Protein AF-A0A9X0C5B1-F1 (afdb_monomer)

Sequence (123 aa):
MENNTFSIGCNVLGGDNAPAHPDNAIFPGWRDLAVICNVLHQWDFEVPLNKNLAFKRELVSVIQPAIEAVTPGTGVYLNEMDPWYEGDWKTEMYGTNYNRLLNIKHTYDADALLWGLFAVGSE

Foldseek 3Di:
DDDCQWDKDKDADPLPPDDDDPDDQAAPQSNVDGMDMDTDDDDDPVDPPVVVVVVLCCCQPPVVVVVCVVDPPAADDPVRDDLPHDDPLQCRHRNPCLVVVLVVCCVVPVVCPPEDRSDRPND

Nearest PDB structures (foldseek):
  6f73-assembly2_B  TM=9.529E-01  e=1.018E-06  Thermothelomyces thermophilus ATCC 42464
  6f74-assembly2_B  TM=8.135E-01  e=1.783E-03  Thermothelomyces thermophilus ATCC 42464
  4lmx-assembly1_C  TM=3.642E-01  e=6.120E+00  Hemiselmis andersenii
  4lm6-assembly1_C  TM=2.920E-01  e=4.372E+00  Hemiselmis virescens

pLDDT: mean 91.6, std 10.53, range [37.59, 98.69]

Solvent-accessible surface area (backbone atoms only — not comparable to full-atom values): 7873 Å² total; per-residue (Å²): 144,88,73,86,77,58,48,76,53,71,48,80,40,78,26,75,84,60,75,92,71,79,93,73,85,70,40,71,48,60,50,79,32,57,62,53,73,44,83,46,64,79,86,64,87,89,56,64,69,68,60,57,51,50,49,57,47,44,42,42,74,47,51,47,55,54,48,52,73,75,44,76,84,57,66,48,64,70,93,77,58,66,92,76,58,77,68,66,55,58,54,33,43,30,41,89,49,38,68,62,50,36,54,50,40,50,73,79,41,70,82,54,79,86,68,45,92,89,38,80,78,53,123

Structure (mmCIF, N/CA/C/O backbone):
data_AF-A0A9X0C5B1-F1
#
_entry.id   AF-A0A9X0C5B1-F1
#
loop_
_atom_site.group_PDB
_atom_site.id
_atom_site.type_symbol
_atom_site.label_atom_id
_atom_site.label_alt_id
_atom_site.label_comp_id
_atom_site.label_asym_id
_atom_site.label_entity_id
_atom_site.label_seq_id
_atom_site.pdbx_PDB_ins_code
_atom_site.Cartn_x
_atom_site.Cartn_y
_atom_site.Cartn_z
_atom_site.occupancy
_atom_site.B_iso_or_equiv
_atom_site.auth_seq_id
_atom_site.auth_comp_id
_atom_site.auth_asym_id
_atom_site.auth_atom_id
_atom_site.pdbx_PDB_model_num
ATOM 1 N N . MET A 1 1 ? 25.136 6.825 -15.721 1.00 37.59 1 MET A N 1
ATOM 2 C CA . MET A 1 1 ? 23.987 7.269 -14.910 1.00 37.59 1 MET A CA 1
ATOM 3 C C . MET A 1 1 ? 23.141 8.156 -15.802 1.00 37.59 1 MET A C 1
ATOM 5 O O . MET A 1 1 ? 23.361 9.350 -15.804 1.00 37.59 1 MET A O 1
ATOM 9 N N . GLU A 1 2 ? 22.302 7.563 -16.647 1.00 38.34 2 GLU A N 1
ATOM 10 C CA . GLU A 1 2 ? 21.323 8.276 -17.484 1.00 38.34 2 GLU A CA 1
ATOM 11 C C . GLU A 1 2 ? 20.454 7.209 -18.156 1.00 38.34 2 GLU A C 1
ATOM 13 O O . GLU A 1 2 ? 20.790 6.663 -19.197 1.00 38.34 2 GLU A O 1
ATOM 18 N N . ASN A 1 3 ? 19.410 6.801 -17.449 1.00 50.06 3 ASN A N 1
ATOM 19 C CA . ASN A 1 3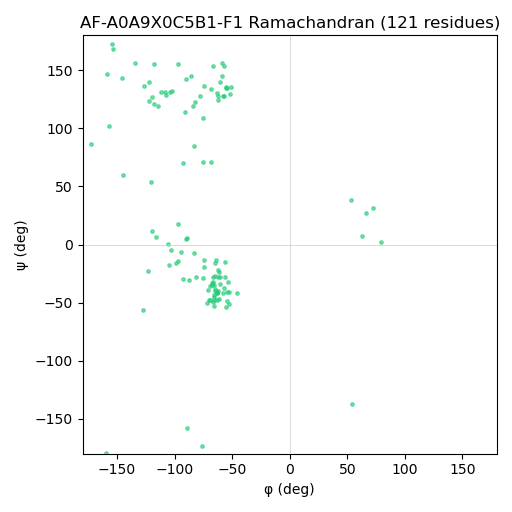 ? 18.193 6.221 -17.997 1.00 50.06 3 ASN A CA 1
ATOM 20 C C . ASN A 1 3 ? 17.171 6.482 -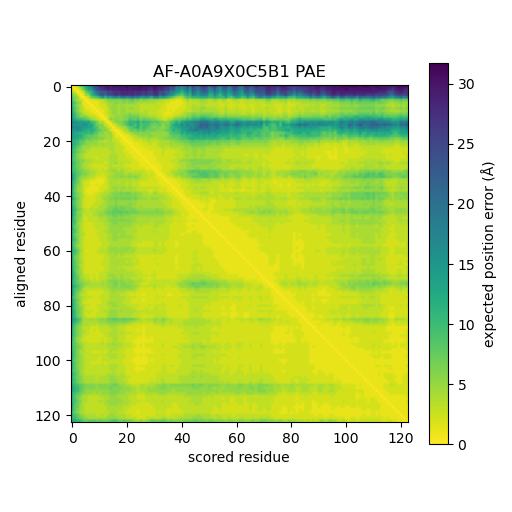16.895 1.00 50.06 3 ASN A C 1
ATOM 22 O O . ASN A 1 3 ? 17.230 5.855 -15.839 1.00 50.06 3 ASN A O 1
ATOM 26 N N . ASN A 1 4 ? 16.329 7.498 -17.087 1.00 54.62 4 ASN A N 1
ATOM 27 C CA . ASN A 1 4 ? 15.246 7.858 -16.171 1.00 54.62 4 ASN A CA 1
ATOM 28 C C . ASN A 1 4 ? 14.174 6.757 -16.190 1.00 54.62 4 ASN A C 1
ATOM 30 O O . ASN A 1 4 ? 13.099 6.940 -16.751 1.00 54.62 4 ASN A O 1
ATOM 34 N N . THR A 1 5 ? 14.484 5.588 -15.628 1.00 79.50 5 THR A N 1
ATOM 35 C CA . THR A 1 5 ? 13.593 4.423 -15.636 1.00 79.50 5 THR A CA 1
ATOM 36 C C . THR A 1 5 ? 12.344 4.675 -14.795 1.00 79.50 5 THR A C 1
ATOM 38 O O . THR A 1 5 ? 11.292 4.133 -15.095 1.00 79.50 5 THR A O 1
ATOM 41 N N . PHE A 1 6 ? 12.418 5.531 -13.777 1.00 88.88 6 PHE A N 1
ATOM 42 C CA . PHE A 1 6 ? 11.275 5.960 -12.977 1.00 88.88 6 PHE A CA 1
ATOM 43 C C . PHE A 1 6 ? 11.528 7.349 -12.384 1.00 88.88 6 PHE A C 1
ATOM 45 O O . PHE A 1 6 ? 12.645 7.866 -12.406 1.00 88.88 6 PHE A O 1
ATOM 52 N N . SER A 1 7 ? 10.475 7.948 -11.844 1.00 92.19 7 SER A N 1
ATOM 53 C CA . SER A 1 7 ? 10.503 9.202 -11.093 1.00 92.19 7 SER A CA 1
ATOM 54 C C . SER A 1 7 ? 10.027 8.962 -9.663 1.00 92.19 7 SER A C 1
ATOM 56 O O . SER A 1 7 ? 9.302 8.002 -9.410 1.00 92.19 7 SER A O 1
ATOM 58 N N . ILE A 1 8 ? 10.436 9.818 -8.727 1.00 93.12 8 ILE A N 1
ATOM 59 C CA . ILE A 1 8 ? 9.914 9.812 -7.359 1.00 93.12 8 ILE A CA 1
ATOM 60 C C . ILE A 1 8 ? 9.225 11.150 -7.117 1.00 93.12 8 ILE A C 1
ATOM 62 O O . ILE A 1 8 ? 9.855 12.202 -7.231 1.00 93.12 8 ILE A O 1
ATOM 66 N N . GLY A 1 9 ? 7.935 11.105 -6.800 1.00 93.00 9 GLY A N 1
ATOM 67 C CA . GLY A 1 9 ? 7.168 12.271 -6.369 1.00 93.00 9 GLY A CA 1
ATOM 68 C C . GLY A 1 9 ? 6.871 12.172 -4.881 1.00 93.00 9 GLY A C 1
ATOM 69 O O . GLY A 1 9 ? 6.358 11.148 -4.445 1.00 93.00 9 GLY A O 1
ATOM 70 N N . CYS A 1 10 ? 7.171 13.218 -4.110 1.00 93.94 10 CYS A N 1
ATOM 71 C CA . CYS A 1 10 ? 6.917 13.246 -2.671 1.00 93.94 10 CYS A CA 1
ATOM 72 C C . CYS A 1 10 ? 6.019 14.420 -2.279 1.00 93.94 10 CYS A C 1
ATOM 74 O O . CYS A 1 10 ? 6.214 15.539 -2.753 1.00 93.94 10 CYS A O 1
ATOM 76 N N . ASN A 1 11 ? 5.088 14.177 -1.359 1.00 90.75 11 ASN A N 1
ATOM 77 C CA . ASN A 1 11 ? 4.330 15.212 -0.669 1.00 90.75 11 ASN A CA 1
ATOM 78 C C . ASN A 1 11 ? 4.883 15.373 0.745 1.00 90.75 11 ASN A C 1
ATOM 80 O O . ASN A 1 11 ? 5.041 14.384 1.458 1.00 90.75 11 ASN A O 1
ATOM 84 N N . VAL A 1 12 ? 5.149 16.614 1.155 1.00 86.69 12 VAL A N 1
ATOM 85 C CA . VAL A 1 12 ? 5.526 16.929 2.538 1.00 86.69 12 VAL A CA 1
ATOM 86 C C . VAL A 1 12 ? 4.259 17.023 3.376 1.00 86.69 12 VAL A C 1
ATOM 88 O O . VAL A 1 12 ? 3.359 17.806 3.073 1.00 86.69 12 VAL A O 1
ATOM 91 N N . LEU A 1 13 ? 4.202 16.215 4.425 1.00 78.88 13 LEU A N 1
ATOM 92 C CA . LEU A 1 13 ? 3.095 16.124 5.359 1.00 78.88 13 LEU A CA 1
ATOM 93 C C . LEU A 1 13 ? 3.609 16.604 6.717 1.00 78.88 13 LEU A C 1
ATOM 95 O O . LEU A 1 13 ? 4.555 16.053 7.266 1.00 78.88 13 LEU A O 1
ATOM 99 N N . GLY A 1 14 ? 3.024 17.670 7.253 1.00 68.88 14 GLY A N 1
ATOM 100 C CA . GLY A 1 14 ? 3.306 18.096 8.623 1.00 68.88 14 GLY A CA 1
ATOM 101 C C . GLY A 1 14 ? 2.455 17.286 9.594 1.00 68.88 14 GLY A C 1
ATOM 102 O O . GLY A 1 14 ? 1.362 17.735 9.930 1.00 68.88 14 GLY A O 1
ATOM 103 N N . GLY A 1 15 ? 2.910 16.091 9.986 1.00 65.12 15 GLY A N 1
ATOM 104 C CA . GLY A 1 15 ? 2.211 15.251 10.973 1.00 65.12 15 GLY A CA 1
ATOM 105 C C . GLY A 1 15 ? 2.217 15.849 12.386 1.00 65.12 15 GLY A C 1
ATOM 106 O O . GLY A 1 15 ? 1.222 15.763 13.114 1.00 65.12 15 GLY A O 1
ATOM 107 N N . ASP A 1 16 ? 3.300 16.550 12.732 1.00 67.31 16 ASP A N 1
ATOM 108 C CA . ASP A 1 16 ? 3.451 17.233 14.013 1.00 67.31 16 ASP A CA 1
ATOM 109 C C . ASP A 1 16 ? 2.402 18.337 14.197 1.00 67.31 16 ASP A C 1
ATOM 111 O O . ASP A 1 16 ? 2.245 19.234 13.366 1.00 67.31 16 ASP A O 1
ATOM 115 N N . ASN A 1 17 ? 1.734 18.316 15.353 1.00 73.69 17 ASN A N 1
ATOM 116 C CA . ASN A 1 17 ? 0.649 19.231 15.728 1.00 73.69 17 ASN A CA 1
ATOM 117 C C . ASN A 1 17 ? -0.637 19.086 14.896 1.00 73.69 17 ASN A C 1
ATOM 119 O O . ASN A 1 17 ? -1.409 20.045 14.786 1.00 73.69 17 ASN A O 1
ATOM 123 N N . ALA A 1 18 ? -0.905 17.898 14.343 1.00 77.25 18 ALA A N 1
ATOM 124 C CA . ALA A 1 18 ? -2.211 17.602 13.765 1.00 77.25 18 ALA A CA 1
ATOM 125 C C . ALA A 1 18 ? -3.346 17.937 14.767 1.00 77.25 18 ALA A C 1
ATOM 127 O O . ALA A 1 18 ? -3.239 17.603 15.953 1.00 77.25 18 ALA A O 1
ATOM 128 N N . PRO A 1 19 ? -4.441 18.590 14.327 1.00 83.88 19 PRO A N 1
ATOM 129 C CA . PRO A 1 19 ? -5.574 18.890 15.195 1.00 83.88 19 PRO A CA 1
ATOM 130 C C . PRO A 1 19 ? -6.165 17.633 15.836 1.00 83.88 19 PRO A C 1
ATOM 132 O O . PRO A 1 19 ? -6.131 16.543 15.260 1.00 83.88 19 PRO A O 1
ATOM 135 N N . ALA A 1 20 ? -6.785 17.806 17.005 1.00 89.00 20 ALA A N 1
ATOM 136 C CA . ALA A 1 20 ? -7.556 16.739 17.626 1.00 89.00 20 ALA A CA 1
ATOM 137 C C . ALA A 1 20 ? -8.637 16.227 16.659 1.00 89.00 20 ALA A C 1
ATOM 139 O O . ALA A 1 20 ? -9.357 17.008 16.034 1.00 89.00 20 ALA A O 1
ATOM 140 N N . HIS A 1 21 ? -8.761 14.908 16.565 1.00 90.94 21 HIS A N 1
ATOM 141 C CA . HIS A 1 21 ? -9.727 14.233 15.708 1.00 90.94 21 HIS A CA 1
ATOM 142 C C . HIS A 1 21 ? -10.417 13.097 16.483 1.00 90.94 21 HIS A C 1
ATOM 144 O O . HIS A 1 21 ? -9.837 12.569 17.435 1.00 90.94 21 HIS A O 1
ATOM 150 N N . PRO A 1 22 ? -11.633 12.677 16.090 1.00 95.94 22 PRO A N 1
ATOM 151 C CA . PRO A 1 22 ? -12.248 11.460 16.623 1.00 95.94 22 PRO A CA 1
ATOM 152 C C . PRO A 1 22 ? -11.391 10.212 16.363 1.00 95.94 22 PRO A C 1
ATOM 154 O O . PRO A 1 22 ? -10.619 10.189 15.399 1.00 95.94 22 PRO A O 1
ATOM 157 N N . ASP A 1 23 ? -11.557 9.169 17.183 1.00 94.88 23 ASP A N 1
ATOM 158 C CA . ASP A 1 23 ? -10.889 7.874 16.973 1.00 94.88 23 ASP A CA 1
ATOM 159 C C . ASP A 1 23 ? -11.179 7.333 15.565 1.00 94.88 23 ASP A C 1
ATOM 161 O O . ASP A 1 23 ? -12.317 7.377 15.089 1.00 94.88 23 ASP A O 1
ATOM 165 N N . ASN A 1 24 ? -10.141 6.853 14.883 1.00 95.44 24 ASN A N 1
ATOM 166 C CA . ASN A 1 24 ? -10.235 6.299 13.537 1.00 95.44 24 ASN A CA 1
ATO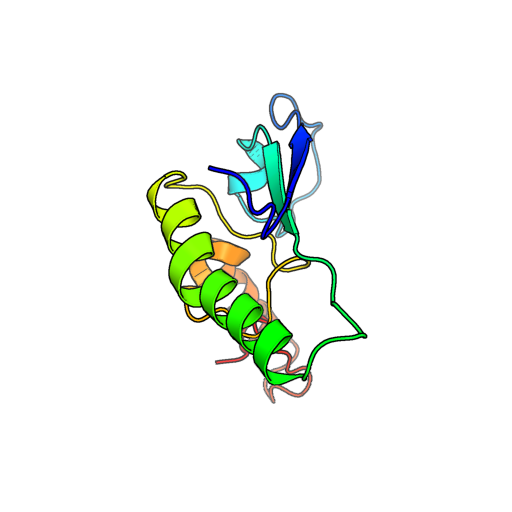M 167 C C . ASN A 1 24 ? -9.100 5.304 13.272 1.00 95.44 24 ASN A C 1
ATOM 169 O O . ASN A 1 24 ? -8.180 5.152 14.068 1.00 95.44 24 ASN A O 1
ATOM 173 N N . ALA A 1 25 ? -9.182 4.619 12.134 1.00 96.56 25 ALA A N 1
ATOM 174 C CA . ALA A 1 25 ? -8.276 3.534 11.778 1.00 96.56 25 ALA A CA 1
ATOM 175 C C . ALA A 1 25 ? -7.112 3.954 10.866 1.00 96.56 25 ALA A C 1
ATOM 177 O O . ALA A 1 25 ? -6.508 3.087 10.234 1.00 96.56 25 ALA A O 1
ATOM 178 N N . ILE A 1 26 ? -6.801 5.253 10.759 1.00 93.25 26 ILE A N 1
ATOM 179 C CA . ILE A 1 26 ? -5.634 5.693 9.982 1.00 93.25 26 ILE A CA 1
ATOM 180 C C . ILE A 1 26 ? -4.389 4.973 10.517 1.00 93.25 26 ILE A C 1
ATOM 182 O O . ILE A 1 26 ? -4.212 4.858 11.732 1.00 93.25 26 ILE A O 1
ATOM 186 N N . PHE A 1 27 ? -3.548 4.475 9.605 1.00 93.06 27 PHE A N 1
ATOM 187 C CA . PHE A 1 27 ? -2.312 3.784 9.963 1.00 93.06 27 PHE A CA 1
ATOM 188 C C . PHE A 1 27 ? -1.482 4.645 10.943 1.00 93.06 27 PHE A C 1
ATOM 190 O O . PHE A 1 27 ? -1.277 5.833 10.670 1.00 93.06 27 PHE A O 1
ATOM 197 N N . PRO A 1 28 ? -1.026 4.102 12.089 1.00 90.19 28 PRO A N 1
ATOM 198 C CA . PRO A 1 28 ? -0.440 4.920 13.154 1.00 90.19 28 PRO A CA 1
ATOM 199 C C . PRO A 1 28 ? 0.753 5.771 12.705 1.00 90.19 28 PRO A C 1
ATOM 201 O O . PRO A 1 28 ? 0.844 6.935 13.091 1.00 90.19 28 PRO A O 1
ATOM 204 N N . GLY A 1 29 ? 1.603 5.239 11.818 1.00 88.62 29 GLY A N 1
ATOM 205 C CA . GLY A 1 29 ? 2.790 5.945 11.331 1.00 88.62 29 GLY A CA 1
ATOM 206 C C . GLY A 1 29 ? 2.497 7.224 10.539 1.00 88.62 29 GLY A C 1
ATOM 207 O O . GLY A 1 29 ? 3.393 8.042 10.387 1.00 88.62 29 GLY A O 1
ATOM 208 N N . TRP A 1 30 ? 1.251 7.479 10.108 1.00 89.12 30 TRP A N 1
ATOM 209 C CA . TRP A 1 30 ? 0.877 8.767 9.498 1.00 89.12 30 TRP A CA 1
ATOM 210 C C . TRP A 1 30 ? 1.060 9.965 10.431 1.00 89.12 30 TRP A C 1
ATOM 212 O O . TRP A 1 30 ? 1.136 11.091 9.949 1.00 89.12 30 TRP A O 1
ATOM 222 N N . ARG A 1 31 ? 1.048 9.759 11.754 1.00 87.12 31 ARG A N 1
ATOM 223 C CA . ARG A 1 31 ? 1.174 10.856 12.727 1.00 87.12 31 ARG A CA 1
ATOM 224 C C . ARG A 1 31 ? 2.604 11.380 12.841 1.00 87.12 31 ARG A C 1
ATOM 226 O O . ARG A 1 31 ? 2.772 12.572 13.055 1.00 87.12 31 ARG A O 1
ATOM 233 N N . ASP A 1 32 ? 3.585 10.520 12.588 1.00 85.50 32 ASP A N 1
ATOM 234 C CA . ASP A 1 32 ? 5.011 10.841 12.702 1.00 85.50 32 ASP A CA 1
ATOM 235 C C . ASP A 1 32 ? 5.684 11.019 11.323 1.00 85.50 32 ASP A C 1
ATOM 237 O O . ASP A 1 32 ? 6.885 11.270 11.221 1.00 85.50 32 ASP A O 1
ATOM 241 N N . LEU A 1 33 ? 4.921 10.870 10.233 1.00 86.69 33 LEU A N 1
ATOM 242 C CA . LEU A 1 33 ? 5.433 10.917 8.867 1.00 86.69 33 LEU A CA 1
ATOM 243 C C . LEU A 1 33 ? 5.683 12.361 8.409 1.00 86.69 33 LEU A C 1
ATOM 245 O O . LEU A 1 33 ? 4.776 13.190 8.422 1.00 86.69 33 LEU A O 1
ATOM 249 N N . ALA A 1 34 ? 6.891 12.632 7.911 1.00 87.19 34 ALA A N 1
ATOM 250 C CA . ALA A 1 34 ? 7.240 13.920 7.304 1.00 87.19 34 ALA A CA 1
ATOM 251 C C . ALA A 1 34 ? 6.921 13.991 5.800 1.00 87.19 34 ALA A C 1
ATOM 253 O O . ALA A 1 34 ? 6.656 15.067 5.263 1.00 87.19 34 ALA A O 1
ATOM 254 N N . VAL A 1 35 ? 6.988 12.859 5.092 1.00 90.88 35 VAL A N 1
ATOM 255 C CA . VAL A 1 35 ? 6.769 12.786 3.642 1.00 90.88 35 VAL A CA 1
ATOM 256 C C . VAL A 1 35 ? 6.098 11.479 3.245 1.00 90.88 35 VAL A C 1
ATOM 258 O O . VAL A 1 35 ? 6.442 10.429 3.771 1.00 90.88 35 VAL A O 1
ATOM 261 N N . ILE A 1 36 ? 5.205 11.530 2.261 1.00 92.75 36 ILE A N 1
ATOM 262 C CA . ILE A 1 36 ? 4.784 10.349 1.496 1.00 92.75 36 ILE A CA 1
ATOM 263 C C . ILE A 1 36 ? 5.383 10.444 0.097 1.00 92.75 36 ILE A C 1
ATOM 265 O O . ILE A 1 36 ? 5.288 11.496 -0.534 1.00 92.75 36 ILE A O 1
ATOM 269 N N . CYS A 1 37 ? 6.005 9.370 -0.382 1.00 94.25 37 CYS A N 1
ATOM 270 C CA . CYS A 1 37 ? 6.687 9.334 -1.671 1.00 94.25 37 CYS A CA 1
ATOM 271 C C . CYS A 1 37 ? 6.187 8.172 -2.526 1.00 94.25 37 CYS A C 1
ATOM 273 O O . CYS A 1 37 ? 6.104 7.048 -2.045 1.00 94.25 37 CYS A O 1
ATOM 275 N N . ASN A 1 38 ? 5.947 8.443 -3.807 1.00 94.06 38 ASN A N 1
ATOM 276 C CA . ASN A 1 38 ? 5.553 7.458 -4.804 1.00 94.06 38 ASN A CA 1
ATOM 277 C C . ASN A 1 38 ? 6.655 7.260 -5.831 1.00 94.06 38 ASN A C 1
ATOM 279 O O . ASN A 1 38 ? 7.150 8.226 -6.418 1.00 94.06 38 ASN A O 1
ATOM 283 N N . VAL A 1 39 ? 6.986 5.997 -6.089 1.00 93.75 39 VAL A N 1
ATOM 284 C CA . VAL A 1 39 ? 7.796 5.597 -7.238 1.00 93.75 39 VAL A CA 1
ATOM 285 C C . VAL A 1 39 ? 6.870 5.455 -8.439 1.00 93.75 39 VAL A C 1
ATOM 287 O O . VAL A 1 39 ? 5.944 4.651 -8.437 1.00 93.75 39 VAL A O 1
ATOM 290 N N . LEU A 1 40 ? 7.117 6.252 -9.471 1.00 90.12 40 LEU A N 1
ATOM 291 C CA . LEU A 1 40 ? 6.247 6.378 -10.629 1.00 90.12 40 LEU A CA 1
ATOM 292 C C . LEU A 1 40 ? 7.012 6.034 -11.904 1.00 90.12 40 LEU A C 1
ATOM 294 O O . LEU A 1 40 ? 8.001 6.686 -12.247 1.00 90.12 40 LEU A O 1
ATOM 298 N N . HIS A 1 41 ? 6.490 5.069 -12.650 1.00 90.25 41 HIS A N 1
ATOM 299 C CA . HIS A 1 41 ? 6.853 4.812 -14.038 1.00 90.25 41 HIS A CA 1
ATOM 300 C C . HIS A 1 41 ? 5.606 4.976 -14.894 1.00 90.25 41 HIS A C 1
ATOM 302 O O . HIS A 1 41 ? 4.562 4.392 -14.601 1.00 90.25 41 HIS A O 1
ATOM 308 N N . GLN A 1 42 ? 5.705 5.808 -15.925 1.00 89.94 42 GLN A N 1
ATOM 309 C CA . GLN A 1 42 ? 4.603 5.996 -16.858 1.00 89.94 42 GLN A CA 1
ATOM 310 C C . GLN A 1 42 ? 4.504 4.772 -17.759 1.00 89.94 42 GLN A C 1
ATOM 312 O O . GLN A 1 42 ? 5.520 4.280 -18.241 1.00 89.94 42 GLN A O 1
ATOM 317 N N . TRP A 1 43 ? 3.282 4.293 -17.986 1.00 92.69 43 TRP A N 1
ATOM 318 C CA . TRP A 1 43 ? 3.056 3.198 -18.918 1.00 92.69 43 TRP A CA 1
ATOM 319 C C . TRP A 1 43 ? 3.468 3.618 -20.328 1.00 92.69 43 TRP A C 1
ATOM 321 O O . TRP A 1 43 ? 2.952 4.603 -20.861 1.00 92.69 43 TRP A O 1
ATOM 331 N N . ASP A 1 44 ? 4.364 2.852 -20.940 1.00 93.56 44 ASP A N 1
ATOM 332 C CA . ASP A 1 44 ? 4.790 3.081 -22.314 1.00 93.56 44 ASP A CA 1
ATOM 333 C C . ASP A 1 44 ? 3.897 2.267 -23.265 1.00 93.56 44 ASP A C 1
ATOM 335 O O . ASP A 1 44 ? 3.872 1.033 -23.240 1.00 93.56 44 ASP A O 1
ATOM 339 N N . PHE A 1 45 ? 3.111 2.972 -24.080 1.00 95.56 45 PHE A N 1
ATOM 340 C CA . PHE A 1 45 ? 2.161 2.377 -25.025 1.00 95.56 45 PHE A CA 1
ATOM 341 C C . PHE A 1 45 ? 2.802 1.953 -26.355 1.00 95.56 45 PHE A C 1
ATOM 343 O O . PHE A 1 45 ? 2.133 1.314 -27.167 1.00 95.56 45 PHE A O 1
ATOM 350 N N . GLU A 1 46 ? 4.072 2.287 -26.586 1.00 96.94 46 GLU A N 1
ATOM 351 C CA . GLU A 1 46 ? 4.800 1.979 -27.821 1.00 96.94 46 GLU A CA 1
ATOM 352 C C . GLU A 1 46 ? 5.656 0.707 -27.692 1.00 96.94 46 GLU A C 1
ATOM 354 O O . GLU A 1 46 ? 6.087 0.134 -28.697 1.00 96.94 46 GLU A O 1
ATOM 359 N N . VAL A 1 47 ? 5.872 0.217 -26.466 1.00 93.62 47 VAL A N 1
ATOM 360 C CA . VAL A 1 47 ? 6.644 -1.004 -26.192 1.00 93.62 47 VAL A CA 1
ATOM 361 C C . VAL A 1 47 ? 5.755 -2.239 -25.999 1.00 93.62 47 VAL A C 1
ATOM 363 O O . V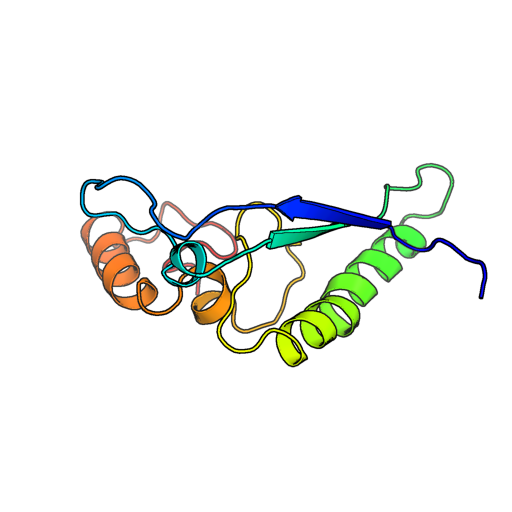AL A 1 47 ? 4.599 -2.141 -25.579 1.00 93.62 47 VAL A O 1
ATOM 366 N N . PRO A 1 48 ? 6.285 -3.454 -26.240 1.00 97.12 48 PRO A N 1
ATOM 367 C CA . PRO A 1 48 ? 5.563 -4.678 -25.921 1.00 97.12 48 PRO A CA 1
ATOM 368 C C . PRO A 1 48 ? 5.217 -4.770 -24.427 1.00 97.12 48 PRO A C 1
ATOM 370 O O . PRO A 1 48 ? 6.019 -4.403 -23.568 1.00 97.12 48 PRO A O 1
ATOM 373 N N . LEU A 1 49 ? 4.054 -5.353 -24.114 1.00 96.00 49 LEU A N 1
ATOM 374 C CA . LEU A 1 49 ? 3.526 -5.505 -22.749 1.00 96.00 49 LEU A CA 1
ATOM 375 C C . LEU A 1 49 ? 4.570 -5.999 -21.733 1.00 96.00 49 LEU A C 1
ATOM 377 O O . LEU A 1 49 ? 4.636 -5.501 -20.611 1.00 96.00 49 LEU A O 1
ATOM 381 N N . ASN A 1 50 ? 5.405 -6.966 -22.119 1.00 96.50 50 ASN A N 1
ATOM 382 C CA . ASN A 1 50 ? 6.396 -7.554 -21.221 1.00 96.50 50 ASN A CA 1
ATOM 383 C C . ASN A 1 50 ? 7.446 -6.549 -20.716 1.00 96.50 50 ASN A C 1
ATOM 385 O O . ASN A 1 50 ? 8.034 -6.796 -19.668 1.00 96.50 50 ASN A O 1
ATOM 389 N N . LYS A 1 51 ? 7.675 -5.430 -21.415 1.00 94.19 51 LYS A N 1
ATOM 390 C CA . LYS A 1 51 ? 8.558 -4.356 -20.947 1.00 94.19 51 LYS A CA 1
ATOM 391 C C . LYS A 1 51 ? 7.947 -3.611 -19.762 1.00 94.19 51 LYS A C 1
ATOM 393 O O . LYS A 1 51 ? 8.605 -3.508 -18.732 1.00 94.19 51 LYS A O 1
ATOM 398 N N . ASN A 1 52 ? 6.676 -3.218 -19.852 1.00 94.00 52 ASN A N 1
ATOM 399 C CA . ASN A 1 52 ? 5.961 -2.601 -18.730 1.00 94.00 52 ASN A CA 1
ATOM 400 C C . ASN A 1 52 ? 5.819 -3.568 -17.541 1.00 94.00 52 ASN A C 1
ATOM 402 O O . ASN A 1 52 ? 6.033 -3.197 -16.389 1.00 94.00 52 ASN A O 1
ATOM 406 N N . LEU A 1 53 ? 5.510 -4.842 -17.811 1.00 95.88 53 LEU A N 1
ATOM 407 C CA . LEU A 1 53 ? 5.407 -5.856 -16.757 1.00 95.88 53 LEU A CA 1
ATOM 408 C C . LEU A 1 53 ? 6.755 -6.149 -16.080 1.00 95.88 53 LEU A C 1
ATOM 410 O O . LEU A 1 53 ? 6.779 -6.444 -14.887 1.00 95.88 53 LEU A O 1
ATOM 414 N N . ALA A 1 54 ? 7.872 -6.064 -16.809 1.00 94.75 54 ALA A N 1
ATOM 415 C CA . ALA A 1 54 ? 9.198 -6.203 -16.212 1.00 94.75 54 ALA A CA 1
ATOM 416 C C . ALA A 1 54 ? 9.462 -5.087 -15.193 1.00 94.75 54 ALA A C 1
ATOM 418 O O . ALA A 1 54 ? 9.945 -5.383 -14.103 1.00 94.75 54 ALA A O 1
ATOM 419 N N . PHE A 1 55 ? 9.060 -3.848 -15.499 1.00 92.75 55 PHE A N 1
ATOM 420 C CA . PHE A 1 55 ? 9.157 -2.751 -14.541 1.00 92.75 55 PHE A CA 1
ATOM 421 C C . PHE A 1 55 ? 8.242 -2.953 -13.326 1.00 92.75 55 PHE A C 1
ATOM 423 O O . PHE A 1 55 ? 8.711 -2.813 -12.203 1.00 92.75 55 PHE A O 1
ATOM 430 N N . LYS A 1 56 ? 6.967 -3.350 -13.504 1.00 94.81 56 LYS A N 1
ATOM 431 C CA . LYS A 1 56 ? 6.089 -3.676 -12.355 1.00 94.81 56 LYS A CA 1
ATOM 432 C C . LYS A 1 56 ? 6.736 -4.702 -11.424 1.00 94.81 56 LYS A C 1
ATOM 434 O O . LYS A 1 56 ? 6.647 -4.566 -10.210 1.00 94.81 56 LYS A O 1
ATOM 439 N N . ARG A 1 57 ? 7.404 -5.718 -11.984 1.00 96.19 57 ARG A N 1
ATOM 440 C CA . ARG A 1 57 ? 8.130 -6.719 -11.194 1.00 96.19 57 ARG A CA 1
ATOM 441 C C . ARG A 1 57 ? 9.318 -6.108 -10.455 1.00 96.19 57 ARG A C 1
ATOM 443 O O . ARG A 1 57 ? 9.446 -6.335 -9.263 1.00 96.19 57 ARG A O 1
ATOM 450 N N . GLU A 1 58 ? 10.146 -5.320 -11.136 1.00 95.12 58 GLU A N 1
ATOM 451 C CA . GLU A 1 58 ? 11.275 -4.610 -10.520 1.00 95.12 58 GLU A CA 1
ATOM 452 C C . GLU A 1 58 ? 10.825 -3.679 -9.382 1.00 95.12 58 GLU A C 1
ATOM 454 O O . GLU A 1 58 ? 11.444 -3.665 -8.316 1.00 95.12 58 GLU A O 1
ATOM 459 N N . LEU A 1 59 ? 9.711 -2.965 -9.570 1.00 94.62 59 LEU A N 1
ATOM 460 C CA . LEU A 1 59 ? 9.113 -2.102 -8.557 1.00 94.62 59 LEU A CA 1
ATOM 461 C C . LEU A 1 59 ? 8.834 -2.876 -7.266 1.00 94.62 59 LEU A C 1
ATOM 463 O O . LEU A 1 59 ? 9.313 -2.479 -6.209 1.00 94.62 59 LEU A O 1
ATOM 467 N N . VAL A 1 60 ? 8.107 -3.991 -7.348 1.00 95.25 60 VAL A N 1
ATOM 468 C CA . VAL A 1 60 ? 7.669 -4.731 -6.153 1.00 95.25 60 VAL A CA 1
ATOM 469 C C . VAL A 1 60 ? 8.738 -5.654 -5.572 1.00 95.25 60 VAL A C 1
ATOM 471 O O . VAL A 1 60 ? 8.724 -5.902 -4.373 1.00 95.25 60 VAL A O 1
ATOM 474 N N . SER A 1 61 ? 9.673 -6.160 -6.385 1.00 95.31 61 SER A N 1
ATOM 475 C CA . SER A 1 61 ? 10.668 -7.143 -5.932 1.00 95.31 61 SER A CA 1
ATOM 476 C C . SER A 1 61 ? 12.033 -6.544 -5.599 1.00 95.31 61 SER A C 1
ATOM 478 O O . SER A 1 61 ? 12.862 -7.230 -5.005 1.00 95.31 61 SER A O 1
ATOM 480 N N . VAL A 1 62 ? 12.313 -5.310 -6.030 1.00 94.88 62 VAL A N 1
ATOM 481 C CA . VAL A 1 62 ? 13.612 -4.648 -5.819 1.00 94.88 62 VAL A CA 1
ATOM 482 C C . VAL A 1 62 ? 13.432 -3.283 -5.175 1.00 94.88 62 VAL A C 1
ATOM 484 O O . VAL A 1 62 ? 14.001 -3.032 -4.116 1.00 94.88 62 VAL A O 1
ATOM 487 N N . ILE A 1 63 ? 12.650 -2.399 -5.798 1.00 95.06 63 ILE A N 1
ATOM 488 C CA . ILE A 1 63 ? 12.583 -0.996 -5.377 1.00 95.06 63 ILE A CA 1
ATOM 489 C C . ILE A 1 63 ? 11.825 -0.858 -4.053 1.00 95.06 63 ILE A C 1
ATOM 491 O O . ILE A 1 63 ? 12.346 -0.256 -3.118 1.00 95.06 63 ILE A O 1
ATOM 495 N N . GLN A 1 64 ? 10.630 -1.440 -3.950 1.00 95.38 64 GLN A N 1
ATOM 496 C CA . GLN A 1 64 ? 9.796 -1.353 -2.754 1.00 95.38 64 GLN A CA 1
ATOM 497 C C . GLN A 1 64 ? 10.476 -1.976 -1.515 1.00 95.38 64 GLN A C 1
ATOM 499 O O . GLN A 1 64 ? 10.576 -1.280 -0.505 1.00 95.38 64 GLN A O 1
ATOM 504 N N . PRO A 1 65 ? 11.071 -3.188 -1.580 1.00 95.25 65 PRO A N 1
ATOM 505 C CA . PRO A 1 65 ? 11.839 -3.729 -0.456 1.00 95.25 65 PRO A CA 1
ATOM 506 C C . PRO A 1 65 ? 13.048 -2.868 -0.065 1.00 95.25 65 PRO A C 1
ATOM 508 O O . PRO A 1 65 ? 13.393 -2.777 1.112 1.00 95.25 65 PRO A O 1
ATOM 511 N N . ALA A 1 66 ? 13.708 -2.217 -1.032 1.00 95.38 66 ALA A N 1
ATOM 512 C CA . ALA A 1 66 ? 14.816 -1.312 -0.738 1.00 95.38 66 ALA A CA 1
ATOM 513 C C . ALA A 1 66 ? 14.353 -0.048 0.003 1.00 95.38 66 ALA A C 1
ATOM 515 O O . ALA A 1 66 ? 15.085 0.441 0.861 1.00 95.38 66 ALA A O 1
ATOM 516 N N . ILE A 1 67 ? 13.152 0.460 -0.302 1.00 94.75 67 ILE A N 1
ATOM 517 C CA . ILE A 1 67 ? 12.530 1.574 0.425 1.00 94.75 67 ILE A CA 1
ATOM 518 C C . ILE A 1 67 ? 12.214 1.144 1.859 1.00 94.75 67 ILE A C 1
ATOM 520 O O . ILE A 1 67 ? 12.697 1.779 2.791 1.00 94.75 67 ILE A O 1
ATOM 524 N N . GLU A 1 68 ? 11.503 0.030 2.039 1.00 94.62 68 GLU A N 1
ATOM 525 C CA . GLU A 1 68 ? 11.146 -0.504 3.364 1.00 94.62 68 GLU A CA 1
ATOM 526 C C . GLU A 1 68 ? 12.376 -0.714 4.257 1.00 94.62 68 GLU A C 1
ATOM 528 O O . GLU A 1 68 ? 12.375 -0.347 5.434 1.00 94.62 68 GLU A O 1
ATOM 533 N N . ALA A 1 69 ? 13.472 -1.224 3.686 1.00 95.31 69 ALA A N 1
ATOM 534 C CA . ALA A 1 69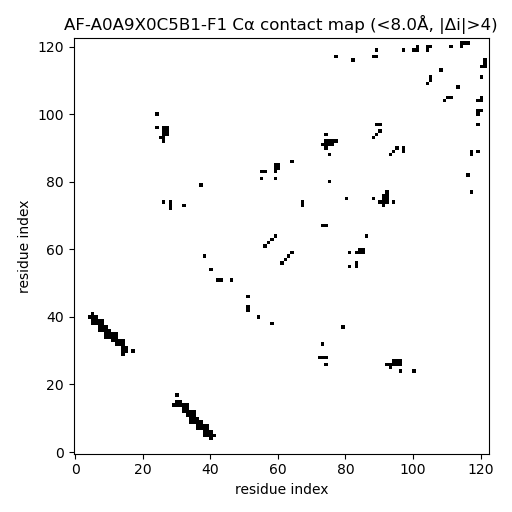 ? 14.722 -1.446 4.407 1.00 95.31 69 ALA A CA 1
ATOM 535 C C . ALA A 1 69 ? 15.366 -0.157 4.954 1.00 95.31 69 ALA A C 1
ATOM 537 O O . ALA A 1 69 ? 16.092 -0.217 5.949 1.00 95.31 69 ALA A O 1
ATOM 538 N N . VAL A 1 70 ? 15.131 0.999 4.321 1.00 94.38 70 VAL A N 1
ATOM 539 C CA . VAL A 1 70 ? 15.691 2.297 4.745 1.00 94.38 70 VAL A CA 1
ATOM 540 C C . VAL A 1 70 ? 14.680 3.193 5.463 1.00 94.38 70 VAL A C 1
ATOM 542 O O . VAL A 1 70 ? 15.071 4.238 5.985 1.00 94.38 70 VAL A O 1
ATOM 545 N N . THR A 1 71 ? 13.411 2.787 5.548 1.00 92.06 71 THR A N 1
ATOM 546 C CA . THR A 1 71 ? 12.348 3.496 6.278 1.00 92.06 71 THR A CA 1
ATOM 547 C C . THR A 1 71 ? 11.720 2.631 7.385 1.00 92.06 71 THR A C 1
ATOM 549 O O . THR A 1 71 ? 10.495 2.482 7.443 1.00 92.06 71 THR A O 1
ATOM 552 N N . PRO A 1 72 ? 12.515 2.057 8.311 1.00 90.12 72 PRO A N 1
ATOM 553 C CA . PRO A 1 72 ? 11.979 1.197 9.361 1.00 90.12 72 PRO A CA 1
ATOM 554 C C . PRO A 1 72 ? 10.985 1.951 10.254 1.00 90.12 72 PRO A C 1
ATOM 556 O O . PRO A 1 72 ? 11.207 3.106 10.618 1.00 90.12 72 PRO A O 1
ATOM 559 N N . GLY A 1 73 ? 9.895 1.280 10.630 1.00 85.00 73 GLY A N 1
ATOM 560 C CA . GLY A 1 73 ? 8.835 1.861 11.463 1.00 85.00 73 GLY A CA 1
ATOM 561 C C . GLY A 1 73 ? 7.858 2.771 10.712 1.00 85.00 73 GLY A C 1
ATOM 562 O O . GLY A 1 73 ? 6.952 3.321 11.335 1.00 85.00 73 GLY A O 1
ATOM 563 N N . THR A 1 74 ? 8.024 2.921 9.394 1.00 90.06 74 THR A N 1
ATOM 564 C CA . THR A 1 74 ? 7.020 3.542 8.520 1.00 90.06 74 THR A CA 1
ATOM 565 C C . THR A 1 74 ? 6.040 2.487 7.991 1.00 90.06 74 THR A C 1
ATOM 567 O O . THR A 1 74 ? 5.850 1.457 8.636 1.00 90.06 74 THR A O 1
ATOM 570 N N . GLY A 1 75 ? 5.365 2.771 6.877 1.00 93.06 75 GLY A N 1
ATOM 571 C CA . GLY A 1 75 ? 4.428 1.854 6.245 1.00 93.06 75 GLY A CA 1
ATOM 572 C C . GLY A 1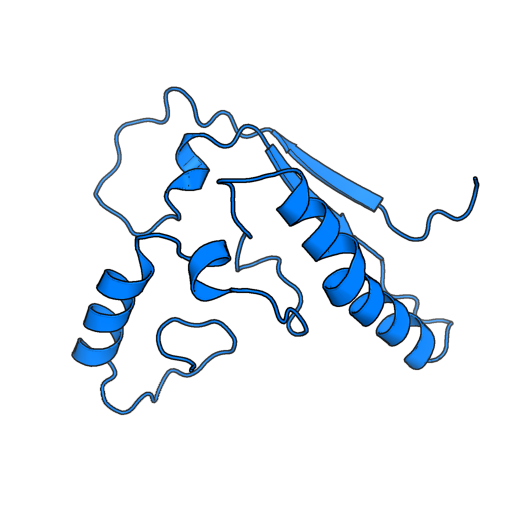 75 ? 4.187 2.203 4.781 1.00 93.06 75 GLY A C 1
ATOM 573 O O . GLY A 1 75 ? 4.708 3.191 4.255 1.00 93.06 75 GLY A O 1
ATOM 574 N N . VAL A 1 76 ? 3.331 1.415 4.144 1.00 94.75 76 VAL A N 1
ATOM 575 C CA . VAL A 1 76 ? 2.878 1.589 2.767 1.00 94.75 76 VAL A CA 1
ATOM 576 C C . VAL A 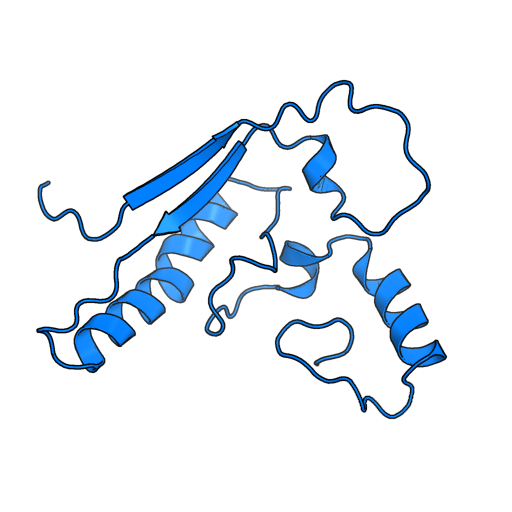1 76 ? 1.480 2.189 2.754 1.00 94.75 76 VAL A C 1
ATOM 578 O O . VAL A 1 76 ? 0.555 1.694 3.400 1.00 94.75 76 VAL A O 1
ATOM 581 N N . TYR A 1 77 ? 1.277 3.226 1.944 1.00 94.88 77 TYR A N 1
ATOM 582 C CA . TYR A 1 77 ? -0.067 3.732 1.717 1.00 94.88 77 TYR A CA 1
ATOM 583 C C . TYR A 1 77 ? -0.848 2.809 0.778 1.00 94.88 77 TYR A C 1
ATOM 585 O O . TYR A 1 77 ? -0.602 2.756 -0.425 1.00 94.88 77 TYR A O 1
ATOM 593 N N . LEU A 1 78 ? -1.830 2.106 1.344 1.00 94.94 78 LEU A N 1
ATOM 594 C CA . LEU A 1 78 ? -2.592 1.058 0.658 1.00 94.94 78 LEU A CA 1
ATOM 595 C C . LEU A 1 78 ? -3.224 1.494 -0.677 1.00 94.94 78 LEU A C 1
ATOM 597 O O . LEU A 1 78 ? -3.327 0.687 -1.593 1.00 94.94 78 LEU A O 1
ATOM 601 N N . ASN A 1 79 ? -3.630 2.763 -0.804 1.00 95.69 79 ASN A N 1
ATOM 602 C CA . ASN A 1 79 ? -4.304 3.269 -2.004 1.00 95.69 79 ASN A CA 1
ATOM 603 C C . ASN A 1 79 ? -3.356 3.479 -3.196 1.00 95.69 79 ASN A C 1
ATOM 605 O O . ASN A 1 79 ? -3.833 3.681 -4.309 1.00 95.69 79 ASN A O 1
ATOM 609 N N . GLU A 1 80 ? -2.041 3.466 -2.972 1.00 94.56 80 GLU A N 1
ATOM 610 C CA . GLU A 1 80 ? -1.025 3.767 -3.990 1.00 94.56 80 GLU A CA 1
ATOM 611 C C . GLU A 1 80 ? -0.065 2.587 -4.227 1.00 94.56 80 GLU A C 1
ATOM 613 O O . GLU A 1 80 ? 0.949 2.738 -4.905 1.00 94.56 80 GLU A O 1
ATOM 618 N N . MET A 1 81 ? -0.385 1.398 -3.700 1.00 94.88 81 MET A N 1
ATOM 619 C CA . MET A 1 81 ? 0.458 0.210 -3.843 1.00 94.88 81 MET A CA 1
ATOM 620 C C . MET A 1 81 ? 0.117 -0.614 -5.090 1.00 94.88 81 MET A C 1
ATOM 622 O O . MET A 1 81 ? -1.046 -0.795 -5.458 1.00 94.88 81 MET A O 1
ATOM 626 N N . ASP A 1 82 ? 1.152 -1.159 -5.727 1.00 95.44 82 ASP A N 1
ATOM 627 C CA . ASP A 1 82 ? 0.999 -2.067 -6.853 1.00 95.44 82 ASP A CA 1
ATOM 628 C C . ASP A 1 82 ? 0.386 -3.417 -6.409 1.00 95.44 82 ASP A C 1
ATOM 630 O O . ASP A 1 82 ? 0.862 -4.022 -5.447 1.00 95.44 82 ASP A O 1
ATOM 634 N N . PRO A 1 83 ? -0.621 -3.954 -7.128 1.00 95.62 83 PRO A N 1
ATOM 635 C CA . PRO A 1 83 ? -1.217 -5.266 -6.850 1.00 95.62 83 PRO A CA 1
ATOM 636 C C . PRO A 1 83 ? -0.249 -6.460 -6.826 1.00 95.62 83 PRO A C 1
ATOM 638 O O . PRO A 1 83 ? -0.637 -7.542 -6.401 1.00 95.62 83 PRO A O 1
ATOM 641 N N . TRP A 1 84 ? 0.973 -6.321 -7.344 1.00 96.56 84 TRP A N 1
ATOM 642 C CA . TRP A 1 84 ? 1.992 -7.378 -7.319 1.00 96.56 84 TRP A CA 1
ATOM 643 C C . TRP A 1 84 ? 2.877 -7.344 -6.072 1.00 96.56 84 TRP A C 1
ATOM 645 O O . TRP A 1 84 ? 3.857 -8.077 -6.007 1.00 96.56 84 TRP A O 1
ATOM 655 N N . TYR A 1 85 ? 2.578 -6.478 -5.108 1.00 96.62 85 TYR A N 1
ATOM 656 C CA . TYR A 1 85 ? 3.305 -6.421 -3.851 1.00 96.62 85 TYR A CA 1
ATOM 657 C C . TYR A 1 85 ? 3.183 -7.738 -3.065 1.00 96.62 85 TYR A C 1
ATOM 659 O O . TYR A 1 85 ? 2.083 -8.234 -2.831 1.00 96.62 85 TYR A O 1
ATOM 667 N N . GLU A 1 86 ? 4.324 -8.294 -2.654 1.00 91.62 86 GLU A N 1
ATOM 668 C CA . GLU A 1 86 ? 4.425 -9.595 -1.967 1.00 91.62 86 GLU A CA 1
ATOM 669 C C . GLU A 1 86 ? 4.978 -9.476 -0.532 1.00 91.62 86 GLU A C 1
ATOM 671 O O . GLU A 1 86 ? 5.241 -10.489 0.117 1.00 91.62 86 GLU A O 1
ATOM 676 N N . GLY A 1 87 ? 5.177 -8.252 -0.028 1.00 93.31 87 GLY A N 1
ATOM 677 C CA . GLY A 1 87 ? 5.637 -8.015 1.343 1.00 93.31 87 GLY A CA 1
ATOM 678 C C . GLY A 1 87 ? 4.540 -8.211 2.397 1.00 93.31 87 GLY A C 1
ATOM 679 O O . GLY A 1 87 ? 3.422 -8.644 2.100 1.00 93.31 87 GLY A O 1
ATOM 680 N N . ASP A 1 88 ? 4.848 -7.881 3.655 1.00 95.31 88 ASP A N 1
ATOM 681 C CA . ASP A 1 88 ? 3.900 -7.992 4.774 1.00 95.31 88 ASP A CA 1
ATOM 682 C C . ASP A 1 88 ? 2.858 -6.861 4.745 1.00 95.31 88 ASP A C 1
ATOM 684 O O . ASP A 1 88 ? 2.844 -5.956 5.578 1.00 95.31 88 ASP A O 1
ATOM 688 N N . TRP A 1 89 ? 1.948 -6.924 3.771 1.00 96.81 89 TRP A N 1
ATOM 689 C CA . TRP A 1 89 ? 0.923 -5.905 3.539 1.00 96.81 89 TRP A CA 1
ATOM 690 C C . TRP A 1 89 ? 0.046 -5.640 4.768 1.00 96.81 89 TRP A C 1
ATOM 692 O O . TRP A 1 89 ? -0.449 -4.528 4.937 1.00 96.81 89 TRP A O 1
ATOM 702 N N . LYS A 1 90 ? -0.136 -6.621 5.660 1.00 97.12 90 LYS A N 1
ATOM 703 C CA . LYS A 1 90 ? -0.927 -6.439 6.885 1.00 97.12 90 LYS A CA 1
ATOM 704 C C . LYS A 1 90 ? -0.243 -5.448 7.818 1.00 97.12 90 LYS A C 1
ATOM 706 O O . LYS A 1 90 ? -0.877 -4.494 8.271 1.00 97.12 90 LYS A O 1
ATOM 711 N N . THR A 1 91 ? 1.048 -5.650 8.063 1.00 95.94 91 THR A N 1
ATOM 712 C CA . THR A 1 91 ? 1.852 -4.748 8.890 1.00 95.94 91 THR A CA 1
ATOM 713 C C . THR A 1 91 ? 2.069 -3.412 8.189 1.00 95.94 91 THR A C 1
ATOM 715 O O . THR A 1 91 ? 1.799 -2.372 8.785 1.00 95.94 91 THR A O 1
ATOM 718 N N . GLU A 1 92 ? 2.463 -3.424 6.919 1.00 95.88 92 GLU A N 1
ATOM 719 C CA . GLU A 1 92 ? 2.843 -2.207 6.198 1.00 95.88 92 GLU A CA 1
ATOM 720 C C . GLU A 1 92 ? 1.650 -1.280 5.915 1.00 95.88 92 GLU A C 1
ATOM 722 O O . GLU A 1 92 ? 1.793 -0.063 5.986 1.00 95.88 92 GLU A O 1
ATOM 727 N N . MET A 1 93 ? 0.456 -1.818 5.634 1.00 96.81 93 MET A N 1
ATOM 728 C CA . MET A 1 93 ? -0.719 -0.998 5.293 1.00 96.81 93 MET A CA 1
ATOM 729 C C . MET A 1 93 ? -1.604 -0.651 6.495 1.00 96.81 93 MET A C 1
ATOM 731 O O . MET A 1 93 ? -2.257 0.395 6.501 1.00 96.81 93 MET A O 1
ATOM 735 N N . TYR A 1 94 ? -1.655 -1.517 7.513 1.00 97.50 94 TYR A N 1
ATOM 736 C CA . TYR A 1 94 ? -2.585 -1.379 8.643 1.00 97.50 94 TYR A CA 1
ATOM 737 C C . TYR A 1 94 ? -1.893 -1.326 10.007 1.00 97.50 94 TYR A C 1
ATOM 739 O O . TYR A 1 94 ? -2.460 -0.784 10.961 1.00 97.50 94 TYR A O 1
ATOM 747 N N . GLY A 1 95 ? -0.675 -1.856 10.119 1.00 95.81 95 GLY A N 1
ATOM 748 C CA . GLY A 1 95 ? 0.099 -1.880 11.353 1.00 95.81 95 GLY A CA 1
ATOM 749 C C . GLY A 1 95 ? -0.667 -2.515 12.511 1.00 95.81 95 GLY A C 1
ATOM 750 O O . GLY A 1 95 ? -1.379 -3.512 12.367 1.00 95.81 95 GLY A O 1
ATOM 751 N N . THR A 1 96 ? -0.570 -1.895 13.686 1.00 96.38 96 THR A N 1
ATOM 752 C CA . THR A 1 96 ? -1.222 -2.385 14.910 1.00 96.38 96 THR A CA 1
ATOM 753 C C . THR A 1 96 ? -2.753 -2.370 14.847 1.00 96.38 96 THR A C 1
ATOM 755 O O . THR A 1 96 ? -3.398 -3.058 15.642 1.00 96.38 96 THR A O 1
ATOM 758 N N . ASN A 1 97 ? -3.358 -1.655 13.889 1.00 97.75 97 ASN A N 1
ATOM 759 C CA . ASN A 1 97 ? -4.812 -1.610 13.729 1.00 97.75 97 ASN A CA 1
ATOM 760 C C . ASN A 1 97 ? -5.388 -2.898 13.121 1.00 97.75 97 ASN A C 1
ATOM 762 O O . ASN A 1 97 ? -6.587 -3.145 13.279 1.00 97.75 97 ASN A O 1
ATOM 766 N N . TYR A 1 98 ? -4.571 -3.729 12.458 1.00 98.25 98 TYR A N 1
ATOM 767 C CA . TYR A 1 98 ? -5.054 -4.854 11.652 1.00 98.25 98 TYR A CA 1
ATOM 768 C C . TY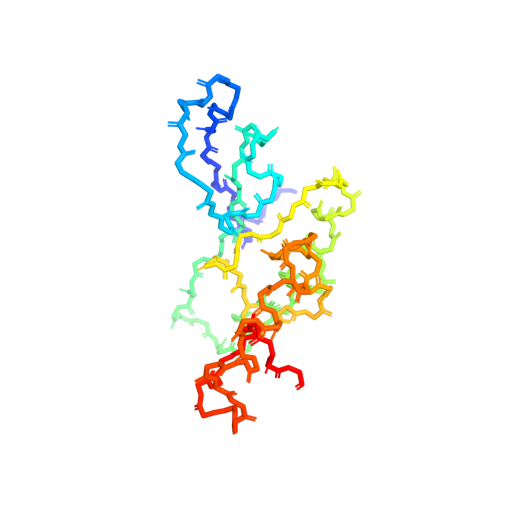R A 1 98 ? -5.971 -5.808 12.430 1.00 98.25 98 TYR A C 1
ATOM 770 O O . TYR A 1 98 ? -7.083 -6.088 11.996 1.00 98.25 98 TYR A O 1
ATOM 778 N N . ASN A 1 99 ? -5.569 -6.239 13.629 1.00 98.44 99 ASN A N 1
ATOM 779 C CA . ASN A 1 99 ? -6.355 -7.193 14.422 1.00 98.44 99 ASN A CA 1
ATOM 780 C C . ASN A 1 99 ? -7.715 -6.626 14.865 1.00 98.44 99 ASN A C 1
ATOM 782 O O . ASN A 1 99 ? -8.720 -7.339 14.858 1.00 98.44 99 ASN A O 1
ATOM 786 N N . ARG A 1 100 ? -7.776 -5.333 15.224 1.00 98.44 100 ARG A N 1
ATOM 787 C CA . ARG A 1 100 ? -9.046 -4.664 15.566 1.00 98.44 100 ARG A CA 1
ATOM 788 C C . ARG A 1 100 ? -9.948 -4.583 14.337 1.00 98.44 100 ARG A C 1
ATOM 790 O O . ARG A 1 100 ? -11.142 -4.856 14.446 1.00 98.44 100 ARG A O 1
ATOM 797 N N . LEU A 1 101 ? -9.383 -4.235 13.182 1.00 98.69 101 LEU A N 1
ATOM 798 C CA . LEU A 1 101 ? -10.115 -4.177 11.919 1.00 98.69 101 LEU A CA 1
ATOM 799 C C . LEU A 1 101 ? -10.613 -5.558 11.484 1.00 98.69 101 LEU A C 1
ATOM 801 O O . LEU A 1 101 ? -11.753 -5.666 11.047 1.00 98.69 101 LEU A O 1
ATOM 805 N N . LEU A 1 102 ? -9.811 -6.609 11.654 1.00 98.56 102 LEU A N 1
ATOM 806 C CA . LEU A 1 102 ? -10.188 -7.983 11.323 1.00 98.56 102 LEU A CA 1
ATOM 807 C C . LEU A 1 102 ? -11.370 -8.456 12.172 1.00 98.56 102 LEU A C 1
ATOM 809 O O . LEU A 1 102 ? -12.322 -9.035 11.657 1.00 98.56 102 LEU A O 1
ATOM 813 N N . ASN A 1 103 ? -11.374 -8.129 13.465 1.00 98.56 103 ASN A N 1
ATOM 814 C CA . ASN A 1 103 ? -12.519 -8.421 14.323 1.00 98.56 103 ASN A CA 1
ATOM 815 C C . ASN A 1 103 ? -13.796 -7.687 13.865 1.00 98.56 103 ASN A C 1
ATOM 817 O O . ASN A 1 103 ? -14.885 -8.261 13.870 1.00 98.56 103 ASN A O 1
ATOM 821 N N . ILE A 1 104 ? -13.670 -6.427 13.436 1.00 98.62 104 ILE A N 1
ATOM 822 C CA . ILE A 1 104 ? -14.787 -5.665 12.856 1.00 98.62 104 ILE A CA 1
ATOM 823 C C . ILE A 1 104 ? -15.256 -6.331 11.555 1.00 98.62 104 ILE A C 1
ATOM 825 O O . ILE A 1 104 ? -16.450 -6.578 11.404 1.00 98.62 104 ILE A O 1
ATOM 829 N N . LYS A 1 105 ? -14.337 -6.690 10.652 1.00 98.62 105 LYS A N 1
ATOM 830 C CA . LYS A 1 105 ? -14.631 -7.404 9.403 1.00 98.62 105 LYS A CA 1
ATOM 831 C C . LYS A 1 105 ? -15.437 -8.675 9.669 1.00 98.62 105 LYS A C 1
ATOM 833 O O . LYS A 1 105 ? -16.510 -8.817 9.103 1.00 98.62 105 LYS A O 1
ATOM 838 N N . HIS A 1 106 ? -15.001 -9.531 10.591 1.00 98.25 106 HIS A N 1
ATOM 839 C CA . HIS A 1 106 ? -15.732 -10.753 10.947 1.00 98.25 106 HIS A CA 1
ATOM 840 C C . HIS A 1 106 ? -17.096 -10.493 11.601 1.00 98.25 106 HIS A C 1
ATOM 842 O O . HIS A 1 106 ? -17.995 -11.318 11.485 1.00 98.25 106 HIS A O 1
ATOM 848 N N . THR A 1 107 ? -17.274 -9.355 12.278 1.00 98.50 107 THR A N 1
ATOM 849 C CA . THR A 1 107 ? -18.569 -8.985 12.874 1.00 98.50 107 THR A CA 1
ATOM 850 C C . THR A 1 107 ? -19.599 -8.622 11.804 1.00 98.50 107 THR A C 1
ATOM 852 O O . THR A 1 107 ? -20.773 -8.953 11.947 1.00 98.50 107 THR A O 1
ATOM 855 N N . TYR A 1 108 ? -19.172 -7.922 10.751 1.00 98.56 108 TYR A N 1
ATOM 856 C CA . TYR A 1 108 ? -20.077 -7.345 9.750 1.00 98.56 108 TYR A CA 1
ATOM 857 C C . TYR A 1 108 ? -20.101 -8.097 8.415 1.00 98.56 108 TYR A C 1
ATOM 859 O O . TYR A 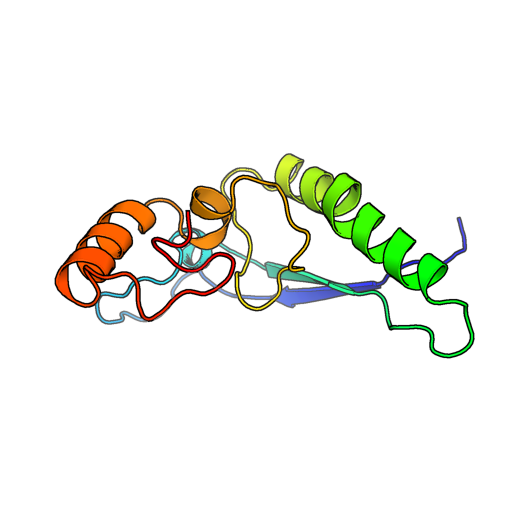1 108 ? -21.037 -7.918 7.643 1.00 98.56 108 TYR A O 1
ATOM 867 N N . ASP A 1 109 ? -19.100 -8.927 8.141 1.00 98.56 109 ASP A N 1
ATOM 868 C CA . ASP A 1 109 ? -18.951 -9.698 6.909 1.00 98.56 109 ASP A CA 1
ATOM 869 C C . ASP A 1 109 ? -18.315 -11.066 7.206 1.00 98.56 109 ASP A C 1
ATOM 871 O O . ASP A 1 109 ? -17.223 -11.395 6.740 1.00 98.56 109 ASP A O 1
ATOM 875 N N . ALA A 1 110 ? -18.996 -11.849 8.049 1.00 96.94 110 ALA A N 1
ATOM 876 C CA . ALA A 1 110 ? -18.552 -13.175 8.483 1.00 96.94 110 ALA A CA 1
ATOM 877 C C . ALA A 1 110 ? -18.393 -14.176 7.324 1.00 96.94 110 ALA A C 1
ATOM 879 O O . ALA A 1 110 ? -17.562 -15.077 7.405 1.00 96.94 110 ALA A O 1
ATOM 880 N N . ASP A 1 111 ? -19.162 -13.995 6.247 1.00 97.31 111 ASP A N 1
ATOM 881 C CA . ASP A 1 111 ? -19.126 -14.844 5.050 1.00 97.31 111 ASP A CA 1
ATOM 882 C C . ASP A 1 111 ? -18.116 -14.345 3.996 1.00 97.31 111 ASP A C 1
ATOM 884 O O . ASP A 1 111 ? -18.050 -14.896 2.897 1.00 97.31 111 ASP A O 1
ATOM 888 N N . ALA A 1 112 ? -17.338 -13.302 4.318 1.00 96.12 112 ALA A N 1
ATOM 889 C CA . ALA A 1 112 ? -16.319 -12.703 3.455 1.00 96.12 112 ALA A CA 1
ATOM 890 C C . ALA A 1 112 ? -16.831 -12.306 2.053 1.00 96.12 112 ALA A C 1
ATOM 892 O O . ALA A 1 112 ? -16.121 -12.434 1.054 1.00 96.12 112 ALA A O 1
ATOM 893 N N . LEU A 1 113 ? -18.059 -11.784 1.964 1.00 97.94 113 LEU A N 1
ATOM 894 C CA . LEU A 1 113 ? -18.671 -11.356 0.703 1.00 97.94 113 LEU A CA 1
ATOM 895 C C . LEU A 1 113 ? -17.933 -10.163 0.083 1.00 97.94 113 LEU A C 1
ATOM 897 O O . LEU A 1 113 ? -17.839 -10.051 -1.139 1.00 97.94 113 LEU A O 1
ATOM 901 N N . LEU A 1 114 ? -17.411 -9.258 0.914 1.00 98.06 114 LEU A N 1
ATOM 902 C CA . LEU A 1 114 ? -16.692 -8.061 0.483 1.00 98.06 114 LEU A CA 1
ATOM 903 C C . LEU A 1 114 ? -15.187 -8.339 0.424 1.00 98.06 114 LEU A C 1
ATOM 905 O O . LEU A 1 114 ? -14.420 -7.859 1.261 1.00 98.06 114 LEU A O 1
ATOM 909 N N . TRP A 1 115 ? -14.760 -9.141 -0.545 1.00 97.88 115 TRP A N 1
ATOM 910 C CA . TRP A 1 115 ? -13.345 -9.443 -0.760 1.00 97.88 115 TRP A CA 1
ATOM 911 C C . TRP A 1 115 ? -12.653 -8.386 -1.634 1.00 97.88 115 TRP A C 1
ATOM 913 O O . TRP A 1 115 ? -13.234 -7.857 -2.583 1.00 97.88 115 TRP A O 1
ATOM 923 N N . GLY A 1 116 ? -11.384 -8.112 -1.339 1.00 97.12 116 GLY A N 1
ATOM 924 C CA . GLY A 1 116 ? -10.513 -7.286 -2.168 1.00 97.12 116 GLY A CA 1
ATOM 925 C C . GLY A 1 116 ? -9.050 -7.574 -1.865 1.00 97.12 116 GLY A C 1
ATOM 926 O O . GLY A 1 116 ? -8.707 -7.877 -0.725 1.00 97.12 116 GLY A O 1
ATOM 927 N N . LEU A 1 117 ? -8.188 -7.474 -2.876 1.00 96.69 117 LEU A N 1
ATOM 928 C CA . LEU A 1 117 ? -6.749 -7.653 -2.693 1.00 96.69 117 LEU A CA 1
ATOM 929 C C . LEU A 1 117 ? -6.222 -6.653 -1.651 1.00 96.69 117 LEU A C 1
ATOM 931 O O . LEU A 1 117 ? -6.486 -5.457 -1.758 1.00 96.69 117 LEU A O 1
ATOM 935 N N . PHE A 1 118 ? -5.507 -7.168 -0.648 1.00 97.38 118 PHE A N 1
ATOM 936 C CA . PHE A 1 118 ? -5.004 -6.430 0.518 1.00 97.38 118 PHE A CA 1
ATOM 937 C C . PHE A 1 118 ? -6.078 -5.817 1.422 1.00 97.38 118 PHE A C 1
ATOM 939 O O . PHE A 1 118 ? -5.741 -5.079 2.346 1.00 97.38 118 PHE A O 1
ATOM 946 N N . ALA A 1 119 ? -7.365 -6.100 1.212 1.00 97.69 119 ALA A N 1
ATOM 947 C CA . ALA A 1 119 ? -8.393 -5.711 2.167 1.00 97.69 119 ALA A CA 1
ATOM 948 C C . ALA A 1 119 ? -8.215 -6.494 3.476 1.00 97.69 119 ALA A C 1
ATOM 950 O O . ALA A 1 119 ? -7.695 -7.608 3.494 1.00 97.69 119 ALA A O 1
ATOM 951 N N . VAL A 1 120 ? -8.670 -5.929 4.589 1.00 98.38 120 VAL A N 1
ATOM 952 C CA . VAL A 1 120 ? -8.694 -6.636 5.876 1.00 98.38 120 VAL A CA 1
ATOM 953 C C . VAL A 1 120 ? -9.507 -7.934 5.752 1.00 98.38 120 VAL A C 1
ATOM 955 O O . VAL A 1 120 ? -10.661 -7.885 5.318 1.00 98.38 120 VAL A O 1
ATOM 958 N N . GLY A 1 121 ? -8.924 -9.069 6.159 1.00 97.44 121 GLY A N 1
ATOM 959 C CA . GLY A 1 121 ? -9.544 -10.392 6.032 1.00 97.44 121 GLY A CA 1
ATOM 960 C C . GLY A 1 121 ? -9.598 -10.920 4.594 1.00 97.44 121 GLY A C 1
ATOM 961 O O . GLY A 1 121 ? -10.576 -11.568 4.232 1.00 97.44 121 GLY A O 1
ATOM 962 N N . SER A 1 122 ? -8.624 -10.562 3.751 1.00 96.62 122 SER A N 1
ATOM 963 C CA . SER A 1 122 ? -8.515 -11.052 2.364 1.00 96.62 122 SER A CA 1
ATOM 964 C C . SER A 1 122 ? -7.611 -12.276 2.205 1.00 96.62 122 SER A C 1
ATOM 966 O O . SER A 1 122 ? -7.541 -12.822 1.100 1.00 96.62 122 SER A O 1
ATOM 968 N N . GLU A 1 123 ? -6.931 -12.672 3.285 1.00 92.12 123 GLU A N 1
ATOM 969 C CA . GLU A 1 123 ? -6.127 -13.891 3.413 1.00 92.12 123 GLU A CA 1
ATOM 970 C C . GLU A 1 123 ? -6.939 -15.190 3.497 1.00 92.12 123 GLU A C 1
ATOM 972 O O . GLU A 1 123 ? -8.119 -15.153 3.912 1.00 92.12 123 GLU A O 1
#

Radius of gyration: 17.04 Å; Cα contacts (8 Å, |Δi|>4): 116; chains: 1; bounding box: 44×34×45 Å

Organism: NCBI:txid1882269

Secondary structure (DSSP, 8-state):
------EEEEEE---TTPPP-------GGGGT-SEEEEEE----SSS-HHHHHHHHHHIIIIIHHHHHHHSTT----GGG--TT--S-HHHHHHGGGHHHHHHHHHHH-TT--S--TTSTT--

Mean predicted aligned error: 4.39 Å

InterPro domains:
  IPR012951 Berberine/berberine-like [PF08031] (76-113)
  IPR016169 FAD-binding, type PCMH, subdomain 2 [G3DSA:3.30.465.10] (91-113)